Protein AF-A0A7V5G1B8-F1 (afdb_monomer)

Nearest PDB structures (foldseek):
  7awm-assembly1_A  TM=8.730E-01  e=3.478E-02  Homo sapiens
  6v8g-assembly1_C  TM=8.061E-01  e=1.545E-01  Pyrococcus horikoshii OT3

Solvent-accessible surface area (backbone atoms only — not comparable to full-atom values): 5919 Å² total; per-residue (Å²): 107,69,70,61,53,49,54,49,50,30,60,74,72,70,48,88,75,51,73,67,53,52,51,52,49,50,52,50,52,57,59,45,65,73,73,43,81,84,48,88,65,37,70,61,57,52,46,51,57,50,29,57,73,73,72,43,69,68,72,63,49,60,69,49,59,76,49,42,67,62,55,47,56,54,46,53,54,50,53,56,50,49,52,53,52,51,51,5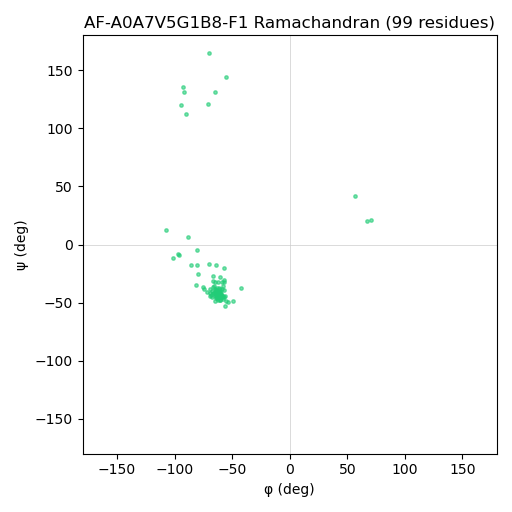2,51,50,50,54,53,52,52,54,56,62,75,76,107

pLDDT: mean 88.31, std 7.77, range [51.81, 97.56]

Mean predicted aligned error: 5.28 Å

R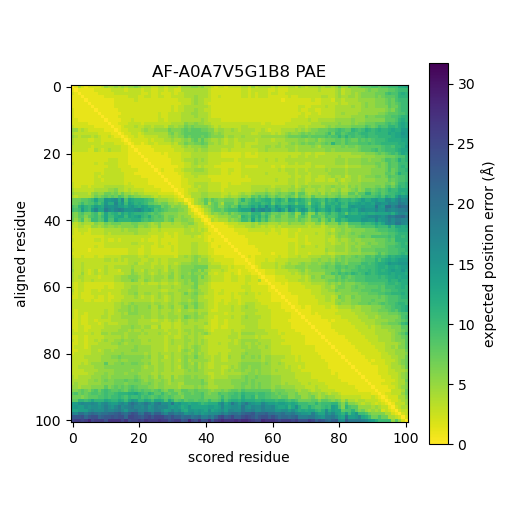adius of gyration: 17.91 Å; Cα contacts (8 Å, |Δi|>4): 39; chains: 1; bounding box: 34×22×56 Å

Structure (mmCIF, N/CA/C/O backbone):
data_AF-A0A7V5G1B8-F1
#
_entry.id   AF-A0A7V5G1B8-F1
#
loop_
_atom_site.group_PDB
_atom_site.id
_atom_site.type_symbol
_atom_site.label_atom_id
_atom_site.label_alt_id
_atom_site.label_comp_id
_atom_site.label_asym_id
_atom_site.label_entity_id
_atom_site.label_seq_id
_atom_site.pdbx_PDB_ins_code
_atom_site.Cartn_x
_atom_site.Cartn_y
_atom_site.Cartn_z
_atom_site.occupancy
_atom_site.B_iso_or_equiv
_atom_site.auth_seq_id
_atom_site.auth_comp_id
_atom_site.auth_asym_id
_atom_site.auth_atom_id
_atom_site.pdbx_PDB_model_num
ATOM 1 N N . TYR A 1 1 ? 1.312 -1.341 1.616 1.00 86.38 1 TYR A N 1
ATOM 2 C CA . TYR A 1 1 ? 1.345 -2.174 0.392 1.00 86.38 1 TYR A CA 1
ATOM 3 C C . TYR A 1 1 ? 2.209 -1.546 -0.704 1.00 86.38 1 TYR A C 1
ATOM 5 O O . TYR A 1 1 ? 3.020 -2.271 -1.257 1.00 86.38 1 TYR A O 1
ATOM 13 N N . LEU A 1 2 ? 2.097 -0.231 -0.967 1.00 89.88 2 LEU A N 1
ATOM 14 C CA . LEU A 1 2 ? 2.898 0.485 -1.976 1.00 89.88 2 LEU A CA 1
ATOM 15 C C . LEU A 1 2 ? 4.396 0.200 -1.849 1.00 89.88 2 LEU A C 1
ATOM 17 O O . LEU A 1 2 ? 5.018 -0.199 -2.821 1.00 89.88 2 LEU A O 1
ATOM 21 N N . THR A 1 3 ? 4.943 0.293 -0.635 1.00 90.75 3 THR A N 1
ATOM 22 C CA . THR A 1 3 ? 6.355 -0.004 -0.355 1.00 90.75 3 THR A CA 1
ATOM 23 C C . THR A 1 3 ? 6.757 -1.405 -0.819 1.00 90.75 3 THR A C 1
ATOM 25 O O . THR A 1 3 ? 7.734 -1.559 -1.537 1.00 90.75 3 THR A O 1
ATOM 28 N N . ILE A 1 4 ? 5.966 -2.425 -0.473 1.00 90.88 4 ILE A N 1
ATOM 29 C CA . ILE A 1 4 ? 6.232 -3.820 -0.855 1.00 90.88 4 ILE A CA 1
ATOM 30 C C . ILE A 1 4 ? 6.134 -3.991 -2.376 1.00 90.88 4 ILE A C 1
ATOM 32 O O . ILE A 1 4 ? 6.976 -4.656 -2.968 1.00 90.88 4 ILE A O 1
ATOM 36 N N . ALA A 1 5 ? 5.140 -3.370 -3.015 1.00 91.75 5 ALA A N 1
ATOM 37 C CA . ALA A 1 5 ? 4.972 -3.428 -4.463 1.00 91.75 5 ALA A CA 1
ATOM 38 C C . ALA A 1 5 ? 6.139 -2.760 -5.213 1.00 91.75 5 ALA A C 1
ATOM 40 O O . ALA A 1 5 ? 6.610 -3.304 -6.205 1.00 91.75 5 ALA A O 1
ATOM 41 N N . VAL A 1 6 ? 6.659 -1.637 -4.715 1.00 92.31 6 VAL A N 1
ATOM 42 C CA . VAL A 1 6 ? 7.821 -0.948 -5.304 1.00 92.31 6 VAL A CA 1
ATOM 43 C C . VAL A 1 6 ? 9.091 -1.769 -5.125 1.00 92.31 6 VAL A C 1
ATOM 45 O O . VAL A 1 6 ? 9.828 -1.939 -6.089 1.00 92.31 6 VAL A O 1
ATOM 48 N N . LEU A 1 7 ? 9.317 -2.351 -3.940 1.00 92.50 7 LEU A N 1
ATOM 49 C CA . LEU A 1 7 ? 10.431 -3.283 -3.741 1.00 92.50 7 LEU A CA 1
ATOM 50 C C . LEU A 1 7 ? 10.320 -4.490 -4.677 1.00 92.50 7 LEU A C 1
ATOM 52 O O . LEU A 1 7 ? 11.322 -4.922 -5.239 1.00 92.50 7 LEU A O 1
ATOM 56 N N . PHE A 1 8 ? 9.119 -5.038 -4.856 1.00 92.44 8 PHE A N 1
ATOM 57 C CA . PHE A 1 8 ? 8.886 -6.144 -5.779 1.00 92.44 8 PHE A CA 1
ATOM 58 C C . PHE A 1 8 ? 9.240 -5.761 -7.222 1.00 92.44 8 PHE A C 1
ATOM 60 O O . PHE A 1 8 ? 9.989 -6.489 -7.871 1.00 92.44 8 PHE A O 1
ATOM 67 N N . ILE A 1 9 ? 8.773 -4.603 -7.700 1.00 92.94 9 ILE A N 1
ATOM 68 C CA . ILE A 1 9 ? 9.101 -4.107 -9.044 1.00 92.94 9 ILE A CA 1
ATOM 69 C C . ILE A 1 9 ? 10.605 -3.854 -9.180 1.00 92.94 9 ILE A C 1
ATOM 71 O O . ILE A 1 9 ? 11.189 -4.264 -10.175 1.00 92.94 9 ILE A O 1
ATOM 75 N N . ALA A 1 10 ? 11.246 -3.221 -8.195 1.00 92.25 10 ALA A N 1
ATOM 76 C CA . ALA A 1 10 ? 12.680 -2.945 -8.232 1.00 92.25 10 ALA A CA 1
ATOM 77 C C . ALA A 1 10 ? 13.504 -4.237 -8.340 1.00 92.25 10 ALA A C 1
ATOM 79 O O . ALA A 1 10 ? 14.398 -4.331 -9.179 1.00 92.25 10 ALA A O 1
ATOM 80 N N . ASN A 1 11 ? 13.144 -5.270 -7.568 1.00 92.56 11 ASN A N 1
ATOM 81 C CA . ASN A 1 11 ? 13.773 -6.588 -7.670 1.00 92.56 11 ASN A CA 1
ATOM 82 C C . ASN A 1 11 ? 13.520 -7.246 -9.035 1.00 92.56 11 ASN A C 1
ATOM 84 O O . ASN A 1 11 ? 14.442 -7.809 -9.618 1.00 92.56 11 ASN A O 1
ATOM 88 N N . LEU A 1 12 ? 12.298 -7.152 -9.566 1.00 91.81 12 LEU A N 1
ATOM 89 C CA . LEU A 1 12 ? 11.944 -7.695 -10.880 1.00 91.81 12 LEU A CA 1
ATOM 90 C C . LEU A 1 12 ? 12.683 -6.982 -12.027 1.00 91.81 12 LEU A C 1
ATOM 92 O O . LEU A 1 12 ? 13.079 -7.624 -12.995 1.00 91.81 12 LEU A O 1
ATOM 96 N N . ALA A 1 13 ? 12.909 -5.676 -11.897 1.00 90.56 13 ALA A N 1
ATOM 97 C CA . ALA A 1 13 ? 13.657 -4.853 -12.843 1.00 90.56 13 ALA A CA 1
ATOM 98 C C . ALA A 1 13 ? 15.187 -4.967 -12.683 1.00 90.56 13 ALA A C 1
ATOM 100 O O . ALA A 1 13 ? 15.926 -4.364 -13.458 1.00 90.56 13 ALA A O 1
ATOM 101 N N . GLY A 1 14 ? 15.677 -5.699 -11.674 1.00 89.62 14 GLY A N 1
ATOM 102 C CA . GLY A 1 14 ? 17.106 -5.796 -11.363 1.00 89.62 14 GLY A CA 1
ATOM 103 C C . GLY A 1 14 ? 17.725 -4.487 -10.858 1.00 89.62 14 GLY A C 1
ATOM 104 O O . GLY A 1 14 ? 18.941 -4.322 -10.927 1.00 89.62 14 GLY A O 1
ATOM 105 N N . VAL A 1 15 ? 16.908 -3.552 -10.362 1.00 88.62 15 VAL A N 1
ATOM 106 C CA . VAL A 1 15 ? 17.357 -2.262 -9.831 1.00 88.62 15 VAL A CA 1
ATOM 107 C C . VAL A 1 15 ? 17.626 -2.409 -8.330 1.00 88.62 15 VAL A C 1
ATOM 109 O O . VAL A 1 15 ? 16.687 -2.621 -7.557 1.00 88.62 15 VAL A O 1
ATOM 112 N N . PRO A 1 16 ? 18.889 -2.306 -7.880 1.00 87.88 16 PRO A N 1
ATOM 113 C CA . PRO A 1 16 ? 19.207 -2.416 -6.466 1.00 87.88 16 PRO A CA 1
ATOM 114 C C . PRO A 1 16 ? 18.702 -1.180 -5.715 1.00 87.88 16 PRO A C 1
ATOM 116 O O . PRO A 1 16 ? 19.124 -0.061 -5.994 1.00 87.88 16 PRO A O 1
ATOM 119 N N . MET A 1 17 ? 17.825 -1.386 -4.731 1.00 88.94 17 MET A N 1
ATOM 120 C CA . MET A 1 17 ? 17.414 -0.334 -3.798 1.00 88.94 17 MET A CA 1
ATOM 121 C C . MET A 1 17 ? 18.272 -0.383 -2.542 1.00 88.94 17 MET A C 1
ATOM 123 O O . MET A 1 17 ? 18.254 -1.374 -1.804 1.00 88.94 17 MET A O 1
ATOM 127 N N . THR A 1 18 ? 18.981 0.707 -2.260 1.00 92.06 18 THR A N 1
ATOM 128 C CA . THR A 1 18 ? 19.733 0.838 -1.014 1.00 92.06 18 THR A CA 1
ATOM 129 C C . THR A 1 18 ? 18.786 0.993 0.177 1.00 92.06 18 THR A C 1
ATOM 131 O O . THR A 1 18 ? 17.601 1.302 0.040 1.00 92.06 18 THR A O 1
ATOM 134 N N . LEU A 1 19 ? 19.315 0.812 1.387 1.00 91.19 19 LEU A N 1
ATOM 135 C CA . LEU A 1 19 ? 18.544 1.028 2.613 1.00 91.19 19 LEU A CA 1
ATOM 136 C C . LEU A 1 19 ? 18.086 2.497 2.739 1.00 91.19 19 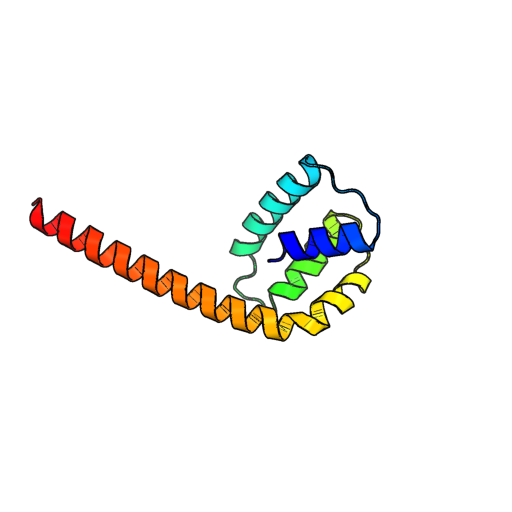LEU A C 1
ATOM 138 O O . LEU A 1 19 ? 16.987 2.761 3.221 1.00 91.19 19 LEU A O 1
ATOM 142 N N . GLY A 1 20 ? 18.882 3.445 2.226 1.00 91.50 20 GLY A N 1
ATOM 143 C CA . GLY A 1 20 ? 18.510 4.860 2.145 1.00 91.50 20 GLY A CA 1
ATOM 144 C C . GLY A 1 20 ? 17.300 5.101 1.240 1.00 91.50 20 GLY A C 1
ATOM 145 O O . GLY A 1 20 ? 16.366 5.793 1.645 1.00 91.50 20 GLY A O 1
ATOM 146 N N . ASP A 1 21 ? 17.262 4.457 0.070 1.00 90.38 21 ASP A N 1
ATOM 147 C CA . ASP A 1 21 ? 16.134 4.564 -0.867 1.00 90.38 21 ASP A CA 1
ATOM 148 C C . ASP A 1 21 ? 14.845 4.004 -0.260 1.00 90.38 21 ASP A C 1
ATOM 150 O O . ASP A 1 21 ? 13.768 4.565 -0.445 1.00 90.38 21 ASP A O 1
ATOM 154 N N . GLN A 1 22 ? 14.947 2.920 0.514 1.00 92.38 22 GLN A N 1
ATOM 155 C CA . GLN A 1 22 ? 13.803 2.312 1.197 1.00 92.38 22 GLN A CA 1
ATOM 156 C C . GLN A 1 22 ? 13.259 3.192 2.331 1.00 92.38 22 GLN A C 1
ATOM 158 O O . GLN A 1 22 ? 12.041 3.287 2.502 1.00 92.38 22 GLN A O 1
ATOM 163 N N . ILE A 1 23 ? 14.134 3.869 3.084 1.00 92.56 23 ILE A N 1
ATOM 164 C CA . ILE A 1 23 ? 13.717 4.846 4.101 1.00 92.56 23 ILE A CA 1
ATOM 165 C C . ILE A 1 23 ? 13.015 6.027 3.433 1.00 92.56 23 ILE A C 1
ATOM 167 O O . ILE A 1 23 ? 11.916 6.403 3.846 1.00 92.56 23 ILE A O 1
ATOM 171 N N . LEU A 1 24 ? 13.619 6.589 2.382 1.00 91.19 24 LEU A N 1
ATOM 172 C CA . LEU A 1 24 ? 13.043 7.710 1.647 1.00 91.19 24 LEU A CA 1
ATOM 173 C C . LEU A 1 24 ? 11.690 7.332 1.027 1.00 91.19 24 LEU A C 1
ATOM 175 O O . LEU A 1 24 ? 10.733 8.096 1.129 1.00 91.19 24 LEU A O 1
ATOM 179 N N . LEU A 1 25 ? 11.579 6.127 0.465 1.00 92.00 25 LEU A N 1
ATOM 180 C CA . LEU A 1 25 ? 10.322 5.553 -0.009 1.00 92.00 25 LEU A CA 1
ATOM 181 C C . LEU A 1 25 ? 9.273 5.486 1.109 1.00 92.00 25 LEU A C 1
ATOM 183 O O . LEU A 1 25 ? 8.121 5.856 0.892 1.00 92.00 25 LEU A O 1
ATOM 187 N N . GLY A 1 26 ? 9.653 5.033 2.306 1.00 91.88 26 GLY A N 1
ATOM 188 C CA . GLY A 1 26 ? 8.767 5.002 3.470 1.00 91.88 26 GLY A CA 1
ATOM 189 C C . GLY A 1 26 ? 8.225 6.388 3.826 1.00 91.88 26 GLY A C 1
ATOM 190 O O . GLY A 1 26 ? 7.016 6.549 3.987 1.00 91.88 26 GLY A O 1
ATOM 191 N N . ILE A 1 27 ? 9.101 7.396 3.871 1.00 91.38 27 ILE A N 1
ATOM 192 C CA . ILE A 1 27 ? 8.724 8.793 4.130 1.00 91.38 27 ILE A CA 1
ATOM 193 C C . ILE A 1 27 ? 7.761 9.301 3.052 1.00 91.38 27 ILE A C 1
ATOM 195 O O . ILE A 1 27 ? 6.709 9.846 3.391 1.00 91.38 27 ILE A O 1
ATOM 199 N N . THR A 1 28 ? 8.067 9.083 1.768 1.00 89.56 28 THR A N 1
ATOM 200 C CA . THR A 1 28 ? 7.180 9.501 0.674 1.00 89.56 28 THR A CA 1
ATOM 201 C C . THR A 1 28 ? 5.810 8.838 0.783 1.00 89.56 28 THR A C 1
ATOM 203 O O . THR A 1 28 ? 4.795 9.513 0.645 1.00 89.56 28 THR A O 1
ATOM 206 N N . VAL A 1 29 ? 5.749 7.530 1.050 1.00 89.88 29 VAL A N 1
ATOM 207 C CA . VAL A 1 29 ? 4.475 6.803 1.171 1.00 89.88 29 VAL A CA 1
ATOM 208 C C . VAL A 1 29 ? 3.630 7.360 2.316 1.00 89.88 29 VAL A C 1
ATOM 210 O O . VAL A 1 29 ? 2.424 7.534 2.150 1.00 89.88 29 VAL A O 1
ATOM 213 N N . VAL A 1 30 ? 4.245 7.684 3.456 1.00 89.88 30 VAL A N 1
ATOM 214 C CA . VAL A 1 30 ? 3.542 8.317 4.580 1.00 89.88 30 VAL A CA 1
ATOM 215 C C . VAL A 1 30 ? 3.035 9.705 4.188 1.00 89.88 30 VAL A C 1
ATOM 217 O O . VAL A 1 30 ? 1.861 10.002 4.403 1.00 89.88 30 VAL A O 1
ATOM 220 N N . ALA A 1 31 ? 3.867 10.530 3.550 1.00 89.25 31 ALA A N 1
ATOM 221 C CA . ALA A 1 31 ? 3.467 11.859 3.092 1.00 89.25 31 ALA A CA 1
ATOM 222 C C . ALA A 1 31 ? 2.305 11.802 2.078 1.00 89.25 31 ALA A C 1
ATOM 224 O O . ALA A 1 31 ? 1.327 12.539 2.205 1.00 89.25 31 ALA A O 1
ATOM 225 N N . LEU A 1 32 ? 2.364 10.877 1.113 1.00 86.44 32 LEU A N 1
ATOM 226 C CA . LEU A 1 32 ? 1.303 10.662 0.126 1.00 86.44 32 LEU A CA 1
ATOM 227 C C . LEU A 1 32 ? 0.010 10.130 0.759 1.00 86.44 32 LEU A C 1
ATOM 229 O O . LEU A 1 32 ? -1.073 10.474 0.292 1.00 86.44 32 LEU A O 1
ATOM 233 N N . SER A 1 33 ? 0.089 9.344 1.838 1.00 81.31 33 SER A N 1
ATOM 234 C CA . SER A 1 33 ? -1.103 8.776 2.488 1.00 81.31 33 SER A CA 1
ATOM 235 C C . SER A 1 33 ? -2.079 9.834 3.018 1.00 81.31 33 SER A C 1
ATOM 237 O O . SER A 1 33 ? -3.283 9.596 3.039 1.00 81.31 33 SER A O 1
ATOM 239 N N . VAL A 1 34 ? -1.581 11.024 3.369 1.00 83.00 34 VAL A N 1
ATOM 240 C CA . VAL A 1 34 ? -2.408 12.160 3.805 1.00 83.00 34 VAL A CA 1
ATOM 241 C C . VAL A 1 34 ? -3.007 12.911 2.607 1.00 83.00 34 VAL A C 1
ATOM 243 O O . VAL A 1 34 ? -4.130 13.402 2.679 1.00 83.00 34 VAL A O 1
ATOM 246 N N . GLY A 1 35 ? -2.275 12.997 1.491 1.00 73.06 35 GLY A N 1
ATOM 247 C CA . GLY A 1 35 ? -2.620 13.853 0.349 1.00 73.06 35 GLY A CA 1
ATOM 248 C C . GLY A 1 35 ? -3.586 13.254 -0.680 1.00 73.06 35 GLY A C 1
ATOM 249 O O . GLY A 1 35 ? -4.164 13.998 -1.467 1.00 73.06 35 GLY A O 1
ATOM 250 N N . VAL A 1 36 ? -3.778 11.931 -0.704 1.00 71.12 36 VAL A N 1
ATOM 251 C CA . VAL A 1 36 ? -4.488 11.236 -1.806 1.00 71.12 36 VAL A CA 1
ATOM 252 C C . VAL A 1 36 ? -5.887 10.736 -1.395 1.00 71.12 36 VAL A C 1
ATOM 254 O O . VAL A 1 36 ? -6.545 10.015 -2.139 1.00 71.12 36 VAL A O 1
ATOM 257 N N . ALA A 1 37 ? -6.413 11.170 -0.244 1.00 65.75 37 ALA A N 1
ATOM 258 C CA . ALA A 1 37 ? -7.724 10.741 0.269 1.00 65.75 37 ALA A CA 1
ATOM 259 C C . ALA A 1 37 ? -8.914 11.003 -0.688 1.00 65.75 37 ALA A C 1
ATOM 261 O O . ALA A 1 37 ? -9.953 10.361 -0.560 1.00 65.75 37 ALA A O 1
ATOM 262 N N . ALA A 1 38 ? -8.771 11.920 -1.653 1.00 70.69 38 ALA A N 1
ATOM 263 C CA . ALA A 1 38 ? -9.836 12.320 -2.576 1.00 70.69 38 ALA A CA 1
ATOM 264 C C . ALA A 1 38 ? -9.830 11.601 -3.942 1.00 70.69 38 ALA A C 1
ATOM 266 O O . ALA A 1 38 ? -10.761 11.797 -4.723 1.00 70.69 38 ALA A O 1
ATOM 267 N N . LEU A 1 39 ? -8.798 10.813 -4.281 1.00 74.62 39 LEU A N 1
ATOM 268 C CA . LEU A 1 39 ? -8.664 10.269 -5.638 1.00 74.62 39 LEU A CA 1
ATOM 269 C C . LEU A 1 39 ? -9.310 8.879 -5.794 1.00 74.62 39 LEU A C 1
ATOM 271 O O . LEU A 1 39 ? -9.000 7.966 -5.023 1.00 74.62 39 LEU A O 1
ATOM 275 N N . PRO A 1 40 ? -10.133 8.655 -6.839 1.00 68.12 40 PRO A N 1
ATOM 276 C CA . PRO A 1 40 ? -10.557 7.310 -7.212 1.00 68.12 40 PRO A CA 1
ATOM 277 C C . PRO A 1 40 ? -9.336 6.501 -7.670 1.00 68.12 40 PRO A C 1
ATOM 279 O O . PRO A 1 40 ? -8.546 6.967 -8.486 1.00 68.12 40 PRO A O 1
ATOM 282 N N . SER A 1 41 ? -9.173 5.282 -7.150 1.00 73.81 41 SER A N 1
ATOM 283 C CA . SER A 1 41 ? -7.962 4.463 -7.361 1.00 73.81 41 SER A CA 1
ATOM 284 C C . SER A 1 41 ? -6.668 5.167 -6.915 1.00 73.81 41 SER A C 1
ATOM 286 O O . SER A 1 41 ? -5.637 5.095 -7.587 1.00 73.81 41 SER A O 1
ATOM 288 N N . ALA A 1 42 ? -6.716 5.847 -5.760 1.00 81.94 42 ALA A N 1
ATOM 289 C CA . ALA A 1 42 ? -5.587 6.516 -5.101 1.00 81.94 42 ALA A CA 1
ATOM 290 C C . ALA A 1 42 ? -4.281 5.693 -5.124 1.00 81.94 42 ALA A C 1
ATOM 292 O O . ALA A 1 42 ? -3.184 6.223 -5.303 1.00 81.94 42 ALA A O 1
ATOM 293 N N . SER A 1 43 ? -4.432 4.380 -4.977 1.00 82.75 43 SER A N 1
ATOM 294 C CA . SER A 1 43 ? -3.413 3.336 -4.969 1.00 82.75 43 SER A CA 1
ATOM 295 C C . SER A 1 43 ? -2.510 3.371 -6.226 1.00 82.75 43 SER A C 1
ATOM 297 O O . SER A 1 43 ? -1.284 3.442 -6.116 1.00 82.75 43 SER A O 1
ATOM 299 N N . LEU A 1 44 ? -3.102 3.426 -7.423 1.00 87.75 44 LEU A N 1
ATOM 300 C CA . LEU A 1 44 ? -2.388 3.449 -8.704 1.00 87.75 44 LEU A CA 1
ATOM 301 C C . LEU A 1 44 ? -1.761 4.815 -8.995 1.00 87.75 44 LEU A C 1
ATOM 303 O O . LEU A 1 44 ? -0.649 4.881 -9.516 1.00 87.75 44 LEU A O 1
ATOM 307 N N . VAL A 1 45 ? -2.430 5.906 -8.613 1.00 88.69 45 VAL A N 1
ATOM 308 C CA . VAL A 1 45 ? -1.895 7.264 -8.808 1.00 88.69 45 VAL A CA 1
ATOM 309 C C . VAL A 1 45 ? -0.635 7.478 -7.970 1.00 88.69 45 VAL A C 1
ATOM 311 O O . VAL A 1 45 ? 0.373 7.965 -8.478 1.00 88.69 45 VAL A O 1
ATOM 314 N N . MET A 1 46 ? -0.655 7.050 -6.704 1.00 89.88 46 MET A N 1
ATOM 315 C CA . MET A 1 46 ? 0.532 7.091 -5.844 1.00 89.88 46 MET A CA 1
ATOM 316 C C . MET A 1 46 ? 1.677 6.258 -6.415 1.00 89.88 46 MET A C 1
ATOM 318 O O . MET A 1 46 ? 2.831 6.673 -6.340 1.00 89.88 46 MET A O 1
ATOM 322 N N . MET A 1 47 ? 1.372 5.105 -7.012 1.00 90.94 47 MET A N 1
ATOM 323 C CA . MET A 1 47 ? 2.389 4.252 -7.617 1.00 90.94 47 MET A CA 1
ATOM 324 C C . MET A 1 47 ? 3.126 4.957 -8.762 1.00 90.94 47 MET A C 1
ATOM 326 O O . MET A 1 47 ? 4.345 4.864 -8.826 1.00 90.94 47 MET A O 1
ATOM 330 N N . VAL A 1 48 ? 2.428 5.715 -9.617 1.00 90.31 48 VAL A N 1
ATOM 331 C CA . VAL A 1 48 ? 3.067 6.488 -10.703 1.00 90.31 48 VAL A CA 1
ATOM 332 C C . VAL A 1 48 ? 4.082 7.490 -10.151 1.00 90.31 48 VAL A C 1
ATOM 334 O O . VAL A 1 48 ? 5.203 7.571 -10.648 1.00 90.31 48 VAL A O 1
ATOM 337 N N . VAL A 1 49 ? 3.713 8.215 -9.091 1.00 89.06 49 VAL A N 1
ATOM 338 C CA . VAL A 1 49 ? 4.608 9.180 -8.430 1.00 89.06 49 VAL A CA 1
ATOM 339 C C . VAL A 1 49 ? 5.838 8.476 -7.860 1.00 89.06 49 VAL A C 1
ATOM 341 O O . VAL A 1 49 ? 6.965 8.932 -8.050 1.00 89.06 49 VAL A O 1
ATOM 344 N N . ILE A 1 50 ? 5.631 7.345 -7.185 1.00 91.12 50 ILE A N 1
ATOM 345 C CA . ILE A 1 50 ? 6.714 6.613 -6.531 1.00 91.12 50 ILE A CA 1
ATOM 346 C C . ILE A 1 50 ? 7.657 5.969 -7.554 1.00 91.12 50 ILE A C 1
ATOM 348 O O . ILE A 1 50 ? 8.867 6.040 -7.367 1.00 91.12 50 ILE A O 1
ATOM 352 N N . LEU A 1 51 ? 7.139 5.384 -8.640 1.00 91.25 51 LEU A N 1
ATOM 353 C CA . LEU A 1 51 ? 7.965 4.822 -9.715 1.00 91.25 51 LEU A CA 1
ATOM 354 C C . LEU A 1 51 ? 8.862 5.897 -10.340 1.00 91.25 51 LEU A C 1
ATOM 356 O O . LEU A 1 51 ? 10.063 5.677 -10.477 1.00 91.25 51 LEU A O 1
ATOM 360 N N . GLY A 1 52 ? 8.312 7.089 -10.599 1.00 88.06 52 GLY A N 1
ATOM 361 C CA . GLY A 1 52 ? 9.094 8.235 -11.062 1.00 88.06 52 GLY A CA 1
ATOM 362 C C . GLY A 1 52 ? 10.188 8.657 -10.075 1.00 88.06 52 GLY A C 1
ATOM 363 O O . GLY A 1 52 ? 11.308 8.942 -10.490 1.00 88.06 52 GLY A O 1
ATOM 364 N N . GLN A 1 53 ? 9.903 8.636 -8.768 1.00 85.69 53 GLN A N 1
ATOM 365 C CA . GLN A 1 53 ? 10.890 8.948 -7.729 1.00 85.69 53 GLN A CA 1
ATOM 366 C C . GLN A 1 53 ? 12.064 7.958 -7.717 1.00 85.69 53 GLN A C 1
ATOM 368 O O . GLN A 1 53 ? 13.205 8.375 -7.533 1.00 85.69 53 GLN A O 1
ATOM 373 N N . VAL A 1 54 ? 11.800 6.660 -7.887 1.00 84.69 54 VAL A N 1
ATOM 374 C CA . VAL A 1 54 ? 12.842 5.615 -7.856 1.00 84.69 54 VAL A CA 1
ATOM 375 C C . VAL A 1 54 ? 13.481 5.359 -9.227 1.00 84.69 54 VAL A C 1
ATOM 377 O O . VAL A 1 54 ? 14.277 4.436 -9.371 1.00 84.69 54 VAL A O 1
ATOM 380 N N . GLY A 1 55 ? 13.142 6.163 -10.241 1.00 86.31 55 GLY A N 1
ATOM 381 C CA . GLY A 1 55 ? 13.689 6.043 -11.594 1.00 86.31 55 GLY A CA 1
ATOM 382 C C . GLY A 1 55 ? 13.199 4.812 -12.359 1.00 86.31 55 GLY A C 1
ATOM 383 O O . GLY A 1 55 ? 13.853 4.382 -13.309 1.00 86.31 55 GLY A O 1
ATOM 384 N N . LEU A 1 56 ? 12.068 4.230 -11.952 1.00 88.88 56 LEU A N 1
ATOM 385 C CA . LEU A 1 56 ? 11.476 3.083 -12.624 1.00 88.88 56 LEU A CA 1
ATOM 386 C C . LEU A 1 56 ? 10.439 3.530 -13.670 1.00 88.88 56 LEU A C 1
ATOM 388 O O . LEU A 1 56 ? 9.600 4.387 -13.383 1.00 88.88 56 LEU A O 1
ATOM 392 N N . PRO A 1 57 ? 10.461 2.926 -14.870 1.00 89.75 57 PRO A N 1
ATOM 393 C CA . PRO A 1 57 ? 9.455 3.146 -15.902 1.00 89.75 57 PRO A CA 1
ATOM 394 C C . PRO A 1 57 ? 8.020 2.882 -15.406 1.00 89.75 57 PRO A C 1
ATOM 396 O O . PRO A 1 57 ? 7.767 1.965 -14.619 1.00 89.75 57 PRO A O 1
ATOM 399 N N . VAL A 1 58 ? 7.052 3.672 -15.878 1.00 89.12 58 VAL A N 1
ATOM 400 C CA . VAL A 1 58 ? 5.638 3.557 -15.464 1.00 89.12 58 VAL A CA 1
ATOM 401 C C . VAL A 1 58 ? 4.964 2.293 -16.002 1.00 89.12 58 VAL A C 1
ATOM 403 O O . VAL A 1 58 ? 3.935 1.870 -15.483 1.00 89.12 58 VAL A O 1
ATOM 406 N N . GLU A 1 59 ? 5.555 1.651 -17.005 1.00 90.56 59 GLU A N 1
ATOM 407 C CA . GLU A 1 59 ? 5.110 0.406 -17.630 1.00 90.56 59 GLU A CA 1
ATOM 408 C C . GLU A 1 59 ? 4.991 -0.732 -16.607 1.00 90.56 59 GLU A C 1
ATOM 410 O O . GLU A 1 59 ? 4.103 -1.580 -16.714 1.00 90.56 59 GLU A O 1
ATOM 415 N N . TYR A 1 60 ? 5.817 -0.712 -15.555 1.00 89.88 60 TYR A N 1
ATOM 416 C CA . TYR A 1 60 ? 5.742 -1.676 -14.458 1.00 89.88 60 TYR A CA 1
ATOM 417 C C . TYR A 1 60 ? 4.430 -1.601 -13.659 1.00 89.88 60 TYR A C 1
ATOM 419 O O . TYR A 1 60 ? 4.060 -2.570 -12.990 1.00 89.88 60 TYR A O 1
ATOM 427 N N . LEU A 1 61 ? 3.674 -0.501 -13.769 1.00 91.00 61 LEU A N 1
ATOM 428 C CA . LEU A 1 61 ? 2.339 -0.370 -13.182 1.00 91.00 61 LEU A CA 1
ATOM 429 C C . LEU A 1 61 ? 1.377 -1.447 -13.699 1.00 91.00 61 LEU A C 1
ATOM 431 O O . LEU A 1 61 ? 0.518 -1.898 -12.943 1.00 91.00 61 LEU A O 1
ATOM 435 N N . ALA A 1 62 ? 1.534 -1.895 -14.951 1.00 91.44 62 ALA A N 1
ATOM 436 C CA . ALA A 1 62 ? 0.664 -2.902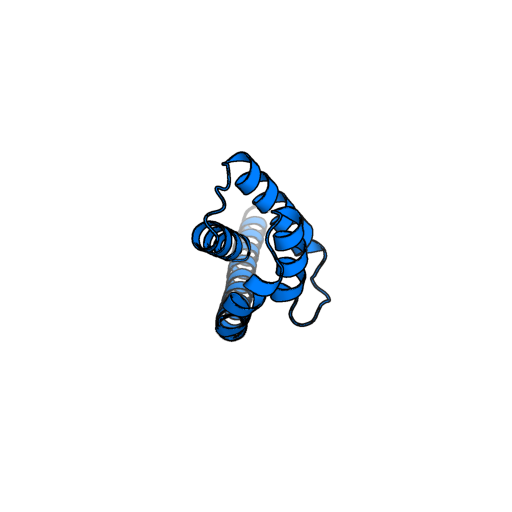 -15.556 1.00 91.44 62 ALA A CA 1
ATOM 437 C C . ALA A 1 62 ? 0.655 -4.217 -14.759 1.00 91.44 62 ALA A C 1
ATOM 439 O O . ALA A 1 62 ? -0.392 -4.842 -14.612 1.00 91.44 62 ALA A O 1
ATOM 440 N N . ILE A 1 63 ? 1.798 -4.596 -14.176 1.00 90.06 63 ILE A N 1
ATOM 441 C CA . ILE A 1 63 ? 1.931 -5.804 -13.351 1.00 90.06 63 ILE A CA 1
ATOM 442 C C . ILE A 1 63 ? 1.096 -5.674 -12.070 1.00 90.06 63 ILE A C 1
ATOM 444 O O . ILE A 1 63 ? 0.414 -6.614 -11.665 1.00 90.06 63 ILE A O 1
ATOM 448 N N . ILE A 1 64 ? 1.109 -4.494 -11.445 1.00 90.81 64 ILE A N 1
ATOM 449 C CA . ILE A 1 64 ? 0.345 -4.230 -10.220 1.00 90.81 64 ILE A CA 1
ATOM 450 C C . ILE A 1 64 ? -1.143 -4.077 -10.521 1.00 90.81 64 ILE A C 1
ATOM 452 O O . ILE A 1 64 ? -1.966 -4.577 -9.760 1.00 90.81 64 ILE A O 1
ATOM 456 N N . ALA A 1 65 ? -1.501 -3.448 -11.640 1.00 90.12 65 ALA A N 1
ATOM 457 C CA . ALA A 1 65 ? -2.888 -3.213 -12.029 1.00 90.12 65 ALA A CA 1
ATOM 458 C C . ALA A 1 65 ? -3.712 -4.511 -12.121 1.00 90.12 65 ALA A C 1
ATOM 460 O O . ALA A 1 65 ? -4.895 -4.506 -11.783 1.00 90.12 65 ALA A O 1
ATOM 461 N N . VAL A 1 66 ? -3.086 -5.633 -12.504 1.00 90.44 66 VAL A N 1
ATOM 462 C CA . VAL A 1 66 ? -3.735 -6.957 -12.561 1.00 90.44 66 VAL A CA 1
ATOM 463 C C . VAL A 1 66 ? -4.224 -7.418 -11.184 1.00 90.44 66 VAL A C 1
ATOM 465 O O . VAL A 1 66 ? -5.295 -8.011 -11.075 1.00 90.44 66 VAL A O 1
ATOM 468 N N . VAL A 1 67 ? -3.463 -7.135 -10.125 1.00 89.81 67 VAL A N 1
ATOM 469 C CA . VAL A 1 67 ? -3.781 -7.565 -8.752 1.00 89.81 67 VAL A CA 1
ATOM 470 C C . VAL A 1 67 ? -4.396 -6.456 -7.898 1.00 89.81 67 VAL A C 1
ATOM 472 O O . VAL A 1 67 ? -4.925 -6.738 -6.823 1.00 89.81 67 VAL A O 1
ATOM 475 N N . ASP A 1 68 ? -4.361 -5.204 -8.364 1.00 88.69 68 ASP A N 1
ATOM 476 C CA . ASP A 1 68 ? -4.766 -4.024 -7.595 1.00 88.69 68 ASP A CA 1
ATOM 477 C C . ASP A 1 68 ? -6.206 -4.136 -7.094 1.00 88.69 68 ASP A C 1
ATOM 479 O O . ASP A 1 68 ? -6.459 -3.857 -5.929 1.00 88.69 68 ASP A O 1
ATOM 483 N N . ARG A 1 69 ? -7.127 -4.673 -7.904 1.00 87.62 69 ARG A N 1
ATOM 484 C CA . ARG A 1 69 ? -8.527 -4.878 -7.493 1.00 87.62 69 ARG A CA 1
ATOM 485 C C . ARG A 1 69 ? -8.675 -5.762 -6.258 1.00 87.62 69 ARG A C 1
ATOM 487 O O . ARG A 1 69 ? -9.448 -5.430 -5.364 1.00 87.62 69 ARG A O 1
ATOM 494 N N . LEU A 1 70 ? -7.940 -6.870 -6.197 1.00 91.06 70 LEU A N 1
ATOM 495 C CA . LEU A 1 70 ? -7.976 -7.768 -5.043 1.00 91.06 70 LEU A CA 1
ATOM 496 C C . LEU A 1 70 ? -7.326 -7.105 -3.823 1.00 91.06 70 LEU A C 1
ATOM 498 O O . LEU A 1 70 ? -7.863 -7.150 -2.718 1.00 91.06 70 LEU A O 1
ATOM 502 N N . LEU A 1 71 ? -6.174 -6.464 -4.032 1.00 90.56 71 LEU A N 1
ATOM 503 C CA . LEU A 1 71 ? -5.440 -5.779 -2.971 1.00 90.56 71 LEU A CA 1
ATOM 504 C C . LEU A 1 71 ? -6.215 -4.588 -2.401 1.00 90.56 71 LEU A C 1
ATOM 506 O O . LEU A 1 71 ? 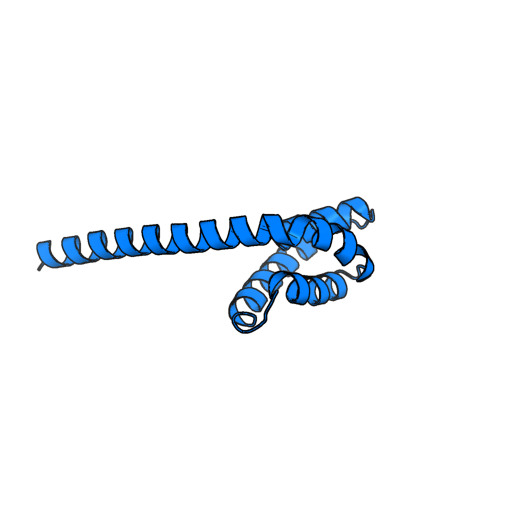-6.084 -4.298 -1.212 1.00 90.56 71 LEU A O 1
ATOM 510 N N . ASP A 1 72 ? -7.010 -3.909 -3.222 1.00 87.81 72 ASP A N 1
ATOM 511 C CA . ASP A 1 72 ? -7.865 -2.804 -2.810 1.00 87.81 72 ASP A CA 1
ATOM 512 C C . ASP A 1 72 ? -8.991 -3.285 -1.892 1.00 87.81 72 ASP A C 1
ATOM 514 O O . ASP A 1 72 ? -9.155 -2.751 -0.800 1.00 87.81 72 ASP A O 1
ATOM 518 N N . MET A 1 73 ? -9.666 -4.388 -2.239 1.00 91.69 73 MET A N 1
ATOM 519 C CA . MET A 1 73 ? -10.686 -4.988 -1.366 1.00 91.69 73 MET A CA 1
ATOM 520 C C . MET A 1 73 ? -10.117 -5.386 0.003 1.00 91.69 73 MET A C 1
ATOM 522 O O . MET A 1 73 ? -10.707 -5.078 1.042 1.00 91.69 73 MET A O 1
AT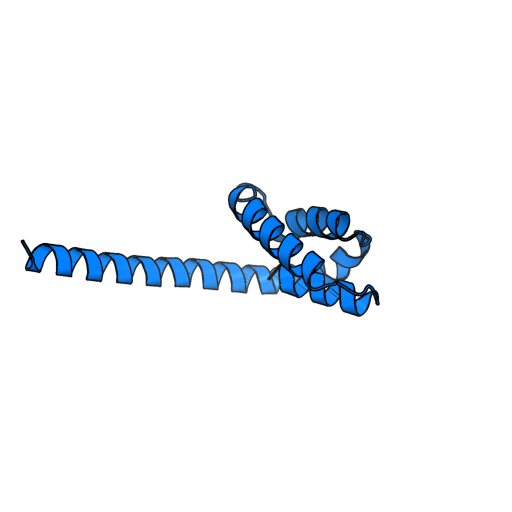OM 526 N N . VAL A 1 74 ? -8.943 -6.028 0.025 1.00 92.19 74 VAL A N 1
ATOM 527 C CA . VAL A 1 74 ? -8.258 -6.384 1.280 1.00 92.19 74 VAL A CA 1
ATOM 528 C C . VAL A 1 74 ? -7.917 -5.129 2.084 1.00 92.19 74 VAL A C 1
ATOM 530 O O . VAL A 1 74 ? -8.102 -5.100 3.300 1.00 92.19 74 VAL A O 1
ATOM 533 N N . ARG A 1 75 ? -7.461 -4.066 1.417 1.00 87.69 75 ARG A N 1
ATOM 534 C CA . ARG A 1 75 ? -7.140 -2.787 2.059 1.00 87.69 75 ARG A CA 1
ATOM 535 C C . ARG A 1 75 ? -8.364 -2.143 2.694 1.00 87.69 75 ARG A C 1
ATOM 537 O O . ARG A 1 75 ? -8.271 -1.715 3.838 1.00 87.69 75 ARG A O 1
ATOM 544 N N . THR A 1 76 ? -9.501 -2.108 2.002 1.00 89.12 76 THR A N 1
ATOM 545 C CA . THR A 1 76 ? -10.752 -1.595 2.571 1.00 89.12 76 THR A CA 1
ATOM 546 C C . THR A 1 76 ? -11.140 -2.382 3.820 1.00 89.12 76 THR A C 1
ATOM 548 O O . THR A 1 76 ? -11.453 -1.781 4.844 1.00 89.12 76 THR A O 1
ATOM 551 N N . SER A 1 77 ? -11.039 -3.716 3.784 1.00 93.50 77 SER A N 1
ATOM 552 C CA . SER A 1 77 ? -11.325 -4.561 4.951 1.00 93.50 77 SER A CA 1
ATOM 553 C C . SER A 1 77 ? -10.400 -4.266 6.136 1.00 93.50 77 SER A C 1
ATOM 555 O O . SER A 1 77 ? -10.858 -4.224 7.280 1.00 93.50 77 SER A O 1
ATOM 557 N N . LEU A 1 78 ? -9.103 -4.067 5.886 1.00 92.94 78 LEU A N 1
ATOM 558 C CA . LEU A 1 78 ? -8.136 -3.720 6.929 1.00 92.94 78 LEU A CA 1
ATOM 559 C C . LEU A 1 78 ? -8.411 -2.335 7.522 1.00 92.94 78 LEU A C 1
ATOM 561 O O . LEU A 1 78 ? -8.379 -2.205 8.743 1.00 92.94 78 LEU A O 1
ATOM 565 N N . ASN A 1 79 ? -8.746 -1.343 6.691 1.00 88.81 79 ASN A N 1
ATOM 566 C CA . ASN A 1 79 ? -9.085 0.006 7.153 1.00 88.81 79 ASN A CA 1
ATOM 567 C C . ASN A 1 79 ? -10.324 -0.008 8.065 1.00 88.81 79 ASN A C 1
ATOM 569 O O . ASN A 1 79 ? -10.308 0.563 9.151 1.00 88.81 79 ASN A O 1
ATOM 573 N N . VAL A 1 80 ? -11.377 -0.738 7.681 1.00 94.12 80 VAL A N 1
ATOM 574 C CA . VAL A 1 80 ? -12.573 -0.885 8.530 1.00 94.12 80 VAL A CA 1
ATOM 575 C C . VAL A 1 80 ? -12.232 -1.606 9.837 1.00 94.12 80 VAL A C 1
ATOM 577 O O . VAL A 1 80 ? -12.691 -1.217 10.909 1.00 94.12 80 VAL A O 1
ATOM 580 N N . THR A 1 81 ? -11.388 -2.639 9.776 1.00 96.31 81 THR A N 1
ATOM 581 C CA . THR A 1 81 ? -10.969 -3.377 10.976 1.00 96.31 81 THR A CA 1
ATOM 582 C C . THR A 1 81 ? -10.179 -2.486 11.936 1.00 96.31 81 THR A C 1
ATOM 584 O O . THR A 1 81 ? -10.411 -2.546 13.143 1.00 96.31 81 THR A O 1
ATOM 587 N N . SER A 1 82 ? -9.285 -1.624 11.437 1.00 94.25 82 SER A N 1
ATOM 588 C CA . SER A 1 82 ? -8.545 -0.692 12.295 1.00 94.25 82 SER A CA 1
ATOM 589 C C . SER A 1 82 ? -9.454 0.326 12.974 1.00 94.25 82 SER A C 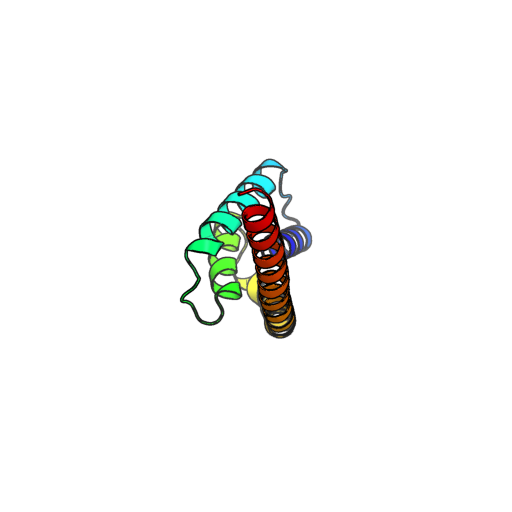1
ATOM 591 O O . SER A 1 82 ? -9.262 0.593 14.159 1.00 94.25 82 SER A O 1
ATOM 593 N N . ASP A 1 83 ? -10.477 0.832 12.283 1.00 95.62 83 ASP A N 1
ATOM 594 C CA . ASP A 1 83 ? -11.425 1.789 12.865 1.00 95.62 83 ASP A CA 1
ATOM 595 C C . ASP A 1 83 ? -12.220 1.163 14.020 1.00 95.62 83 ASP A C 1
ATOM 597 O O . ASP A 1 83 ? -12.411 1.789 15.067 1.00 95.62 83 ASP A O 1
ATOM 601 N N . LEU A 1 84 ? -12.618 -0.107 13.881 1.00 97.25 84 LEU A N 1
ATOM 602 C CA . LEU A 1 84 ? -13.278 -0.863 14.950 1.00 97.25 84 LEU A CA 1
ATOM 603 C C . LEU A 1 84 ? -12.355 -1.071 16.158 1.00 97.25 84 LEU A C 1
ATOM 605 O O . LEU A 1 84 ? -12.778 -0.891 17.303 1.00 97.25 84 LEU A O 1
ATOM 609 N N . VAL A 1 85 ? -11.087 -1.414 15.914 1.00 97.56 85 VAL A N 1
ATOM 610 C CA . VAL A 1 85 ? -10.083 -1.582 16.974 1.00 97.56 85 VAL A CA 1
ATOM 611 C C . VAL A 1 85 ? -9.854 -0.264 17.718 1.00 97.56 85 VAL A C 1
ATOM 613 O O . VAL A 1 85 ? -9.907 -0.244 18.948 1.00 97.56 85 VAL A O 1
ATOM 616 N N . VAL A 1 86 ? -9.664 0.847 16.998 1.00 97.19 86 VAL A N 1
ATOM 617 C CA . VAL A 1 86 ? -9.478 2.180 17.596 1.00 97.19 86 VAL A CA 1
ATOM 618 C C . VAL A 1 86 ? -10.711 2.593 18.392 1.00 97.19 86 VAL A C 1
ATOM 620 O O . VAL A 1 86 ? -10.576 3.035 19.532 1.00 97.19 86 VAL A O 1
ATOM 623 N N . THR A 1 87 ? -11.911 2.373 17.853 1.00 97.19 87 THR A N 1
ATOM 624 C CA . THR A 1 87 ? -13.171 2.647 18.559 1.00 97.19 87 THR A CA 1
ATOM 625 C C . THR A 1 87 ? -13.228 1.902 19.891 1.00 97.19 87 THR A C 1
ATOM 627 O O . THR A 1 87 ? -13.565 2.496 20.917 1.00 97.19 87 THR A O 1
ATOM 630 N N . LYS A 1 88 ? -12.836 0.619 19.918 1.00 97.06 88 LYS A N 1
ATOM 631 C CA . LYS A 1 88 ? -12.827 -0.150 21.166 1.00 97.06 88 LYS A CA 1
ATOM 632 C C . LYS A 1 88 ? -11.784 0.356 22.163 1.00 97.06 88 LYS A C 1
ATOM 634 O O . LYS A 1 88 ? -12.067 0.415 23.358 1.00 97.06 88 LYS A O 1
ATOM 639 N N . ILE A 1 89 ? -10.595 0.729 21.690 1.00 97.19 89 ILE A N 1
ATOM 640 C CA . ILE A 1 89 ? -9.540 1.302 22.537 1.00 97.19 89 ILE A CA 1
ATOM 641 C C . ILE A 1 89 ? -10.011 2.619 23.165 1.00 97.19 89 ILE A C 1
ATOM 643 O O . ILE A 1 89 ? -9.816 2.829 24.364 1.00 97.19 89 ILE A O 1
ATOM 647 N N . VAL A 1 90 ? -10.659 3.490 22.387 1.00 97.19 90 VAL A N 1
ATOM 648 C CA . VAL A 1 90 ? -11.211 4.763 22.872 1.00 97.19 90 VAL A CA 1
ATOM 649 C C . VAL A 1 90 ? -12.320 4.538 23.902 1.00 97.19 90 VAL A C 1
ATOM 651 O O . VAL A 1 90 ? -12.305 5.191 24.945 1.00 97.19 90 VAL A O 1
ATOM 654 N N . ASP A 1 91 ? -13.236 3.595 23.665 1.00 96.75 91 ASP A N 1
ATOM 655 C CA . ASP A 1 91 ? -14.282 3.216 24.627 1.00 96.75 91 ASP A CA 1
ATOM 656 C C . ASP A 1 91 ? -13.681 2.789 25.979 1.00 96.75 91 ASP A C 1
ATOM 658 O O . ASP A 1 91 ? -13.988 3.380 27.016 1.00 96.75 91 ASP A O 1
ATOM 662 N N . VAL A 1 92 ? -12.731 1.847 25.967 1.00 95.81 92 VAL A N 1
ATOM 663 C CA . VAL A 1 92 ? -12.049 1.374 27.187 1.00 95.81 92 VAL A CA 1
ATOM 664 C C . VAL A 1 92 ? -11.295 2.507 27.889 1.00 95.81 92 VAL A C 1
ATOM 666 O O . VAL A 1 92 ? -11.361 2.639 29.112 1.00 95.81 92 VAL A O 1
ATOM 669 N N . SER A 1 93 ? -10.601 3.354 27.126 1.00 94.31 93 SER A N 1
ATOM 670 C CA . SER A 1 93 ? -9.827 4.474 27.680 1.00 94.31 93 SER A CA 1
ATOM 671 C C . SER A 1 93 ? -10.734 5.530 28.323 1.00 94.31 93 SER A C 1
ATOM 673 O O . SER A 1 93 ? -10.400 6.086 29.369 1.00 94.31 93 SER A O 1
ATOM 675 N N . THR A 1 94 ? -11.911 5.765 27.737 1.00 93.88 94 THR A N 1
ATOM 676 C CA . THR A 1 94 ? -12.915 6.710 28.245 1.00 93.88 94 THR A CA 1
ATOM 677 C C . THR A 1 94 ? -13.587 6.188 29.513 1.00 93.88 94 THR A C 1
ATOM 679 O O . THR A 1 94 ? -13.782 6.953 30.456 1.00 93.88 94 THR A O 1
ATOM 682 N N . GLN A 1 95 ? -13.914 4.893 29.575 1.00 90.06 95 GLN A N 1
ATOM 683 C CA . GLN A 1 95 ? -14.488 4.272 30.776 1.00 90.06 95 GLN A CA 1
ATOM 684 C C . GLN A 1 95 ? -13.510 4.327 31.955 1.00 90.06 95 GLN A C 1
ATOM 686 O O . GLN A 1 95 ? -13.874 4.808 33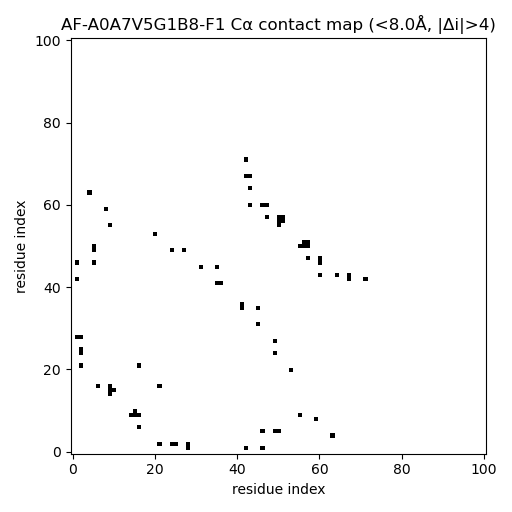.025 1.00 90.06 95 GLN A O 1
ATOM 691 N N . LYS A 1 96 ? -12.2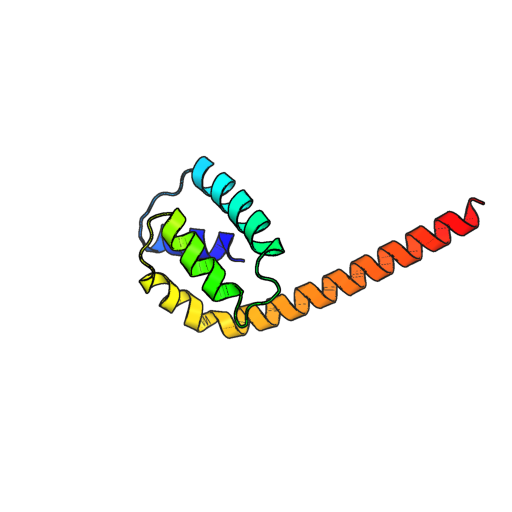36 3.979 31.732 1.00 84.56 96 LYS A N 1
ATOM 692 C CA . LYS A 1 96 ? -11.189 4.072 32.761 1.00 84.56 96 LYS A CA 1
ATOM 693 C C . LYS A 1 96 ? -11.018 5.499 33.304 1.00 84.56 96 LYS A C 1
ATOM 695 O O . LYS A 1 96 ? -10.824 5.695 34.501 1.00 84.56 96 LYS A O 1
ATOM 700 N N . SER A 1 97 ? -11.131 6.511 32.439 1.00 81.69 97 SER A N 1
ATOM 701 C CA . SER A 1 97 ? -11.079 7.921 32.853 1.00 81.69 97 SER A CA 1
ATOM 702 C C . SER A 1 97 ? -12.274 8.350 33.712 1.00 81.69 97 SER A C 1
ATOM 704 O O . SER A 1 97 ? -12.133 9.290 34.494 1.00 81.69 97 SER A O 1
ATOM 706 N N . LYS A 1 98 ? -13.438 7.704 33.570 1.00 77.19 98 LYS A N 1
ATOM 707 C CA . LYS A 1 98 ? -14.623 7.962 34.405 1.00 77.19 98 LYS A CA 1
ATOM 708 C C . LYS A 1 98 ? -14.554 7.273 35.765 1.00 77.19 98 LYS A C 1
ATOM 710 O O . LYS A 1 98 ? -15.178 7.753 36.691 1.00 77.19 98 LYS A O 1
ATOM 715 N N . GLU A 1 99 ? -13.811 6.175 35.885 1.00 68.88 99 GLU A N 1
ATOM 716 C CA . GLU A 1 99 ? -13.605 5.468 37.160 1.00 68.88 99 GLU A CA 1
ATOM 717 C C . GLU A 1 99 ? -12.524 6.117 38.043 1.00 68.88 99 GLU A C 1
ATOM 719 O O . GLU A 1 99 ? -12.446 5.830 39.233 1.00 68.88 99 GLU A O 1
ATOM 724 N N . THR A 1 100 ? -11.671 6.971 37.462 1.00 66.12 100 THR A N 1
ATOM 725 C CA . THR A 1 100 ? -10.554 7.638 38.166 1.00 66.12 100 THR A CA 1
ATOM 726 C C . THR A 1 100 ? -10.903 9.064 38.640 1.00 66.12 100 THR A C 1
ATOM 728 O O . THR A 1 100 ? -10.112 9.665 39.363 1.00 66.12 100 THR A O 1
ATOM 731 N N . ASN A 1 101 ? -12.061 9.609 38.241 1.00 51.81 101 ASN A N 1
ATOM 732 C CA . ASN A 1 101 ? -12.612 10.893 38.712 1.00 51.81 101 ASN A CA 1
ATOM 733 C C . ASN A 1 101 ? -13.837 10.650 39.592 1.00 51.81 101 ASN A C 1
ATOM 735 O O . ASN A 1 101 ? -14.038 11.445 40.534 1.00 51.81 101 ASN A O 1
#

Sequence (101 aa):
YLTIAVLFIANLAGVPMTLGDQILLGITVVALSVGVAALPSASLVMMVVILGQVGLPVEYLAIIAVVDRLLDMVRTSLNVTSDLVVTKIVDVSTQKSKETN

Foldseek 3Di:
DLLVLVVVLCVVVVNDDDPVNSVVLVVLVVVLVVVQPPDDPSVLVSNCVSCVVSVHDNVSSVVVVVCVVVVVVVVVVVVVVVVVVVVVVVVVVVVVVVVVD

Secondary structure (DSSP, 8-state):
-HHHHHHHHHHHTT-PPPHHHHHHHHHHHHHHHHH-TTSTTHHHHHHHHHHHHTT--GGGHHHHHHHHHHHHHHHHHHHHHHHHHHHHHHHHHHHHHHH--